Protein AF-A0A7S1BYD5-F1 (afdb_monomer_lite)

pLDDT: mean 90.66, std 9.54, range [49.0, 98.75]

Sequence (130 aa):
AARGVRVRGGGVVSERRLRERWFGSFDGGSDAEYGSVWKHDAVDADHEEFGVESVNSVIRRTTELVLEVEKELSSESSDDGSLERWDCVLVAHGDVLQILQTAFQKVDGRTHRSLKHLETATIRTLALAP

Secondary structure (DSSP, 8-state):
-PPPPP-STTS----GGGSPPP-GGGTTS-HHHHHHHHHHHTT-TT--GGGPPPHHHHHHHHHHHHHHHHHHHHT-B-TTSPBP---------HHHHHHHHHHHTT--GGGGGGSPP--TT---------

InterPro domains:
  IPR013078 Histidine phosphatase superfamily, clade-1 [PF00300] (10-126)
  IPR029033 Histidine phosphatase superfamily [G3DSA:3.40.50.1240] (2-129)
  IPR029033 Histidine phosphatase superfamily [SSF53254] (9-127)

Organism: NCBI:txid216773

Foldseek 3Di:
DPDDDDAPPVHDDDDPLQEDWFPAQCVVHDPVVVVVVLVVLLVPQCDCPNNTDGLVNLLVSVVVVVVVVCVVQQVDADPVRDRDDDDDDRDHDFLSVLSNLCVQAVHRSSCSVVDDTDDPPDDDDRHRHD

Radius of gyration: 17.2 Å; chains: 1; bounding box: 34×30×51 Å

Structure (mmCIF, N/CA/C/O backbone):
data_AF-A0A7S1BYD5-F1
#
_entry.id   AF-A0A7S1BYD5-F1
#
loop_
_atom_site.group_PDB
_atom_site.id
_atom_site.type_symbol
_atom_site.label_atom_id
_atom_site.label_alt_id
_atom_site.label_comp_id
_atom_site.label_asym_id
_atom_site.label_entity_id
_atom_site.label_seq_id
_atom_site.pdbx_PDB_ins_code
_atom_site.Cartn_x
_atom_site.Cartn_y
_atom_site.C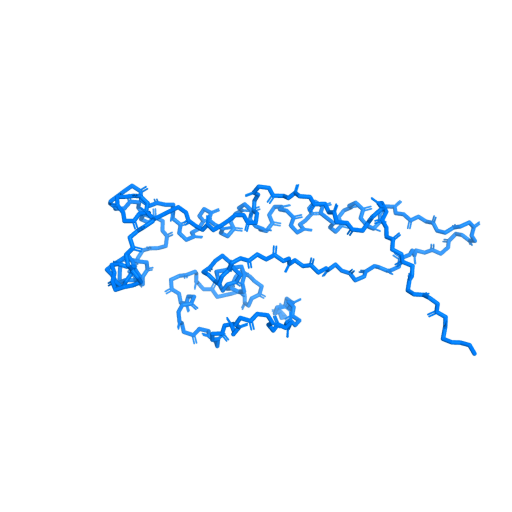artn_z
_atom_site.occupancy
_atom_site.B_iso_or_equiv
_atom_site.auth_seq_id
_atom_site.auth_comp_id
_atom_site.auth_asym_id
_atom_site.auth_atom_id
_atom_site.pdbx_PDB_model_num
ATOM 1 N N . ALA A 1 1 ? 6.591 -19.124 -31.084 1.00 49.00 1 ALA A N 1
ATOM 2 C CA . ALA A 1 1 ? 7.364 -19.191 -29.828 1.00 49.00 1 ALA A CA 1
ATOM 3 C C . ALA A 1 1 ? 6.853 -18.091 -28.911 1.00 49.00 1 ALA A C 1
ATOM 5 O O . ALA A 1 1 ? 6.781 -16.955 -29.369 1.00 49.00 1 ALA A O 1
ATOM 6 N N . ALA A 1 2 ? 6.423 -18.413 -27.688 1.00 50.81 2 ALA A N 1
ATOM 7 C CA . ALA A 1 2 ? 6.068 -17.385 -26.713 1.00 50.81 2 ALA A CA 1
ATOM 8 C C . ALA A 1 2 ? 7.317 -16.527 -26.470 1.00 50.81 2 ALA A C 1
ATOM 10 O O . ALA A 1 2 ? 8.353 -17.051 -26.061 1.00 50.81 2 ALA A O 1
ATOM 11 N N . ARG A 1 3 ? 7.256 -15.240 -26.821 1.00 66.06 3 ARG A N 1
ATOM 12 C CA . ARG A 1 3 ? 8.311 -14.289 -26.466 1.00 66.06 3 ARG A CA 1
ATOM 13 C C . ARG A 1 3 ? 8.386 -14.275 -24.940 1.00 66.06 3 ARG A C 1
ATOM 15 O O . ARG A 1 3 ? 7.367 -14.049 -24.295 1.00 66.06 3 ARG A O 1
ATOM 22 N N . GLY A 1 4 ? 9.552 -14.592 -24.381 1.00 75.56 4 GLY A N 1
ATOM 23 C CA . GLY A 1 4 ? 9.765 -14.520 -22.936 1.00 75.56 4 GLY A CA 1
ATOM 24 C C . GLY A 1 4 ? 9.466 -13.111 -22.425 1.00 75.56 4 GLY A C 1
ATOM 25 O O . GLY A 1 4 ? 9.715 -12.132 -23.129 1.00 75.56 4 GLY A O 1
ATOM 26 N N . VAL A 1 5 ? 8.910 -13.013 -21.218 1.00 81.81 5 VAL A N 1
ATOM 27 C CA . VAL A 1 5 ? 8.735 -11.724 -20.543 1.00 81.81 5 VAL A CA 1
ATOM 28 C C . VAL A 1 5 ? 10.116 -11.237 -20.121 1.00 81.81 5 VAL A C 1
ATOM 30 O O . VAL A 1 5 ? 10.862 -11.972 -19.472 1.00 81.81 5 VAL A O 1
ATOM 33 N N . ARG A 1 6 ? 10.476 -10.014 -20.514 1.00 84.62 6 ARG A N 1
ATOM 34 C CA . ARG A 1 6 ? 11.703 -9.378 -20.034 1.00 84.62 6 ARG A CA 1
ATOM 35 C C . ARG A 1 6 ? 11.511 -9.013 -18.569 1.00 84.62 6 ARG A C 1
ATOM 37 O O . ARG A 1 6 ? 10.512 -8.405 -18.203 1.00 84.62 6 ARG A O 1
ATOM 44 N N . VAL A 1 7 ? 12.486 -9.376 -17.750 1.00 86.56 7 VAL A N 1
ATOM 45 C CA . VAL A 1 7 ? 12.459 -9.145 -16.310 1.00 86.56 7 VAL A CA 1
ATOM 46 C C . VAL A 1 7 ? 13.616 -8.224 -15.941 1.00 86.56 7 VAL A C 1
ATOM 48 O O . VAL A 1 7 ? 14.763 -8.486 -16.306 1.00 86.56 7 VAL A O 1
ATOM 51 N N . ARG A 1 8 ? 13.314 -7.139 -15.228 1.00 82.00 8 ARG A N 1
ATOM 52 C CA . ARG A 1 8 ? 14.305 -6.151 -14.793 1.00 82.00 8 ARG A CA 1
ATOM 53 C C . ARG A 1 8 ? 15.089 -6.653 -13.576 1.00 82.00 8 ARG A C 1
ATOM 55 O O . ARG A 1 8 ? 14.509 -7.246 -12.670 1.00 82.00 8 ARG A O 1
ATOM 62 N N . GLY A 1 9 ? 16.404 -6.416 -13.550 1.00 72.19 9 GLY A N 1
ATOM 63 C CA . GLY A 1 9 ? 17.230 -6.523 -12.334 1.00 72.19 9 GLY A CA 1
ATOM 64 C C . GLY A 1 9 ? 17.218 -7.876 -11.603 1.00 72.19 9 GLY A C 1
ATOM 65 O O . GLY A 1 9 ? 17.403 -7.902 -10.393 1.00 72.19 9 GLY A O 1
ATOM 66 N N . GLY A 1 10 ? 16.974 -8.995 -12.295 1.00 73.38 10 GLY A N 1
ATOM 67 C CA . GLY A 1 10 ? 16.920 -10.329 -11.673 1.00 73.38 10 GLY A CA 1
ATOM 68 C C . GLY A 1 10 ? 15.560 -10.720 -11.073 1.00 73.38 10 GLY A C 1
ATOM 69 O O . GLY A 1 10 ? 15.420 -11.829 -10.564 1.00 73.38 10 GLY A O 1
ATOM 70 N N . GLY A 1 11 ? 14.543 -9.861 -11.187 1.00 83.38 11 GLY A N 1
ATOM 71 C CA . GLY A 1 11 ? 13.136 -10.201 -10.966 1.00 83.38 11 GLY A CA 1
ATOM 72 C C . GLY A 1 11 ? 12.505 -9.652 -9.706 1.00 83.38 11 GLY A C 1
ATOM 73 O O . GLY A 1 11 ? 11.502 -8.952 -9.809 1.00 83.38 11 GLY A O 1
ATOM 74 N N . VAL A 1 12 ? 13.060 -9.953 -8.535 1.00 91.38 12 VAL A N 1
ATOM 75 C CA . VAL A 1 12 ? 12.434 -9.586 -7.258 1.00 91.38 12 VAL A CA 1
ATOM 76 C C . VAL A 1 12 ? 13.336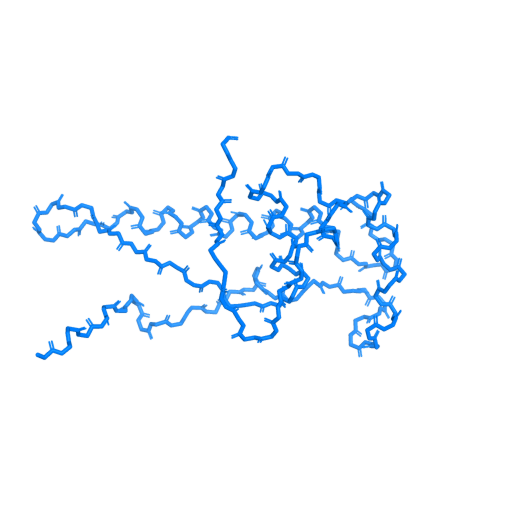 -8.641 -6.482 1.00 91.38 12 VAL A C 1
ATOM 78 O O . VAL A 1 12 ? 14.493 -8.958 -6.215 1.00 91.38 12 VAL A O 1
ATOM 81 N N . VAL A 1 13 ? 12.775 -7.502 -6.079 1.00 93.31 13 VAL A N 1
ATOM 82 C CA . VAL A 1 13 ? 13.418 -6.532 -5.189 1.00 93.31 13 VAL A CA 1
ATOM 83 C C . VAL A 1 13 ? 12.661 -6.517 -3.864 1.00 93.31 13 VAL A C 1
ATOM 85 O O . VAL A 1 13 ? 11.452 -6.299 -3.833 1.00 93.31 13 VAL A O 1
ATOM 88 N N . SER A 1 14 ? 13.368 -6.771 -2.764 1.00 94.94 14 SER A N 1
ATOM 89 C CA . SER A 1 14 ? 12.787 -6.750 -1.418 1.00 94.94 14 SER A CA 1
ATOM 90 C C . SER A 1 14 ? 12.672 -5.322 -0.899 1.00 94.94 14 SER A C 1
ATOM 92 O O . SER A 1 14 ? 13.676 -4.621 -0.796 1.00 94.94 14 SER A O 1
ATOM 94 N N . GLU A 1 15 ? 11.473 -4.925 -0.479 1.00 97.00 15 GLU A N 1
ATOM 95 C CA . GLU A 1 15 ? 11.190 -3.565 -0.024 1.00 97.00 15 GLU A CA 1
ATOM 96 C C . GLU A 1 15 ? 10.513 -3.564 1.352 1.00 97.00 15 GLU A C 1
ATOM 98 O O . GLU A 1 15 ? 9.465 -4.174 1.564 1.00 97.00 15 GLU A O 1
ATOM 103 N N . ARG A 1 16 ? 11.115 -2.861 2.318 1.00 97.75 16 ARG A N 1
ATOM 104 C CA . ARG A 1 16 ? 10.601 -2.788 3.695 1.00 97.75 16 ARG A CA 1
ATOM 105 C C . ARG A 1 16 ? 9.318 -1.972 3.783 1.00 97.75 16 ARG A C 1
ATOM 107 O O . ARG A 1 16 ? 8.479 -2.284 4.620 1.00 97.75 16 ARG A O 1
ATOM 114 N N . ARG A 1 17 ? 9.141 -0.984 2.907 1.00 98.31 17 ARG A N 1
ATOM 115 C CA . ARG A 1 17 ? 7.931 -0.155 2.812 1.00 98.31 17 ARG A CA 1
ATOM 116 C C . ARG A 1 17 ? 6.702 -0.917 2.319 1.00 98.31 17 ARG A C 1
ATOM 118 O O . ARG A 1 17 ? 5.619 -0.347 2.338 1.00 98.31 17 ARG A O 1
ATOM 125 N N . LEU A 1 18 ? 6.843 -2.188 1.934 1.00 98.06 18 LEU A N 1
ATOM 126 C CA . LEU A 1 18 ? 5.740 -3.101 1.614 1.00 98.06 18 LEU A CA 1
ATOM 127 C C . LEU A 1 18 ? 5.408 -4.094 2.740 1.00 98.06 18 LEU A C 1
ATOM 129 O O . LEU A 1 18 ? 4.471 -4.878 2.600 1.00 98.06 18 LEU A O 1
ATOM 133 N N . ARG A 1 19 ? 6.147 -4.080 3.857 1.00 97.19 19 ARG A N 1
ATOM 134 C CA . ARG A 1 19 ? 5.814 -4.906 5.028 1.00 97.19 19 ARG A CA 1
ATOM 135 C C . ARG A 1 19 ? 4.425 -4.574 5.542 1.00 97.19 19 ARG A C 1
ATOM 137 O O . ARG A 1 19 ? 4.002 -3.420 5.411 1.00 97.19 19 ARG A O 1
ATOM 144 N N . GLU A 1 20 ? 3.789 -5.573 6.154 1.00 95.44 20 GLU A N 1
ATOM 145 C CA . GLU A 1 20 ? 2.524 -5.409 6.869 1.00 95.44 20 GLU A CA 1
ATOM 146 C C . GLU A 1 20 ? 2.568 -4.196 7.803 1.00 95.44 20 GLU A C 1
ATOM 148 O O . GLU A 1 20 ? 3.631 -3.806 8.301 1.00 95.44 20 GLU A O 1
ATOM 153 N N . ARG A 1 21 ? 1.407 -3.572 7.980 1.00 95.62 21 ARG A N 1
ATOM 154 C CA . ARG A 1 21 ? 1.205 -2.500 8.941 1.00 95.62 21 ARG A CA 1
ATOM 155 C C . ARG A 1 21 ? 1.557 -2.998 10.337 1.00 95.62 21 ARG A C 1
ATOM 157 O O . ARG A 1 21 ? 1.173 -4.093 10.730 1.00 95.62 21 ARG A O 1
ATOM 164 N N . TRP A 1 22 ? 2.263 -2.173 11.099 1.00 95.62 22 TRP A N 1
ATOM 165 C CA . TRP A 1 22 ? 2.547 -2.493 12.493 1.00 95.62 22 TRP A CA 1
ATOM 166 C C . TRP A 1 22 ? 1.294 -2.309 13.359 1.00 95.62 22 TRP A C 1
ATOM 168 O O . TRP A 1 22 ? 0.785 -1.192 13.475 1.00 95.62 22 TRP A O 1
ATOM 178 N N . PHE A 1 23 ? 0.818 -3.380 14.000 1.00 95.00 23 PHE A N 1
ATOM 179 C CA . PHE A 1 23 ? -0.387 -3.350 14.846 1.00 95.00 23 PHE A CA 1
ATOM 180 C C . PHE A 1 23 ? -0.098 -3.104 16.335 1.00 95.00 23 PHE A C 1
ATOM 182 O O . PHE A 1 23 ? -0.959 -3.327 17.191 1.00 95.00 23 PHE A O 1
ATOM 189 N N . GLY A 1 24 ? 1.095 -2.601 16.667 1.00 93.44 24 GLY A N 1
ATOM 190 C CA . GLY A 1 24 ? 1.420 -2.204 18.032 1.00 93.44 24 GLY A CA 1
ATOM 191 C C . GLY A 1 24 ? 1.328 -3.377 19.000 1.00 93.44 24 GLY A C 1
ATOM 192 O O . GLY A 1 24 ? 1.916 -4.434 18.787 1.00 93.44 24 GLY A O 1
ATOM 193 N N . SER A 1 25 ? 0.549 -3.190 20.061 1.00 92.31 25 SER A N 1
ATOM 194 C CA . SER A 1 25 ? 0.324 -4.212 21.092 1.00 92.31 25 SER A CA 1
ATOM 195 C C . SER A 1 25 ? -0.440 -5.450 20.596 1.00 92.31 25 SER A C 1
ATOM 197 O O . SER A 1 25 ? -0.480 -6.448 21.310 1.00 92.31 25 SER A O 1
ATOM 199 N N . PHE A 1 26 ? -1.037 -5.396 19.401 1.00 88.00 26 PHE A N 1
ATOM 200 C CA . PHE A 1 26 ? -1.776 -6.506 18.788 1.00 88.00 26 PHE A CA 1
ATOM 201 C C . PH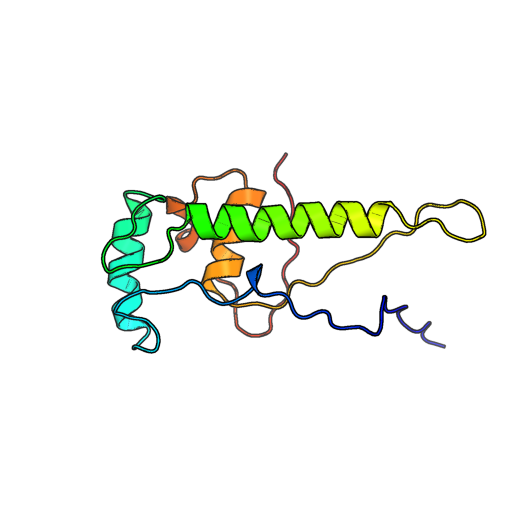E A 1 26 ? -0.983 -7.222 17.685 1.00 88.00 26 PHE A C 1
ATOM 203 O O . PHE A 1 26 ? -1.509 -8.128 17.035 1.00 88.00 26 PHE A O 1
ATOM 210 N N . ASP A 1 27 ? 0.262 -6.816 17.424 1.00 86.69 27 ASP A N 1
ATOM 211 C CA . ASP A 1 27 ? 1.077 -7.426 16.374 1.00 86.69 27 ASP A CA 1
ATOM 212 C C . ASP A 1 27 ? 1.335 -8.918 16.656 1.00 86.69 27 ASP A C 1
ATOM 214 O O . ASP A 1 27 ? 1.657 -9.312 17.779 1.00 86.69 27 ASP A O 1
ATOM 218 N N . GLY A 1 28 ? 1.135 -9.769 15.645 1.00 81.69 28 GLY A N 1
ATOM 219 C CA . GLY A 1 28 ? 1.186 -11.231 15.796 1.00 81.69 28 GLY A CA 1
ATOM 220 C C . GLY A 1 28 ? 0.017 -11.857 16.576 1.00 81.69 28 GLY A C 1
ATOM 221 O O . GLY A 1 28 ? 0.037 -13.066 16.821 1.00 81.69 28 GLY A O 1
ATOM 222 N N . GLY A 1 29 ? -0.980 -11.057 16.965 1.00 79.69 29 GLY A N 1
ATOM 223 C CA . GLY A 1 29 ? -2.237 -11.505 17.559 1.00 79.69 29 GLY A CA 1
ATOM 224 C C . GLY A 1 29 ? -3.208 -12.120 16.546 1.00 79.69 29 GLY A C 1
ATOM 225 O O . GLY A 1 29 ? -2.862 -12.437 15.409 1.00 79.69 29 GLY A O 1
ATOM 226 N N . SER A 1 30 ? -4.450 -12.314 16.976 1.00 79.06 30 SER A N 1
ATOM 227 C CA . SER A 1 30 ? -5.532 -12.817 16.126 1.00 79.06 30 SER A CA 1
ATOM 228 C C . SER A 1 30 ? -6.184 -11.699 15.307 1.00 79.06 30 SER A C 1
ATOM 230 O O . SER A 1 30 ? -6.345 -10.581 15.790 1.00 79.06 30 SER A O 1
ATOM 232 N N . ASP A 1 31 ? -6.694 -12.024 14.114 1.00 73.62 31 ASP A N 1
ATOM 233 C CA . ASP A 1 31 ? -7.429 -11.077 13.253 1.00 73.62 31 ASP A CA 1
ATOM 234 C C . ASP A 1 31 ? -8.597 -10.367 13.965 1.00 73.62 31 ASP A C 1
ATOM 236 O O . ASP A 1 31 ? -8.984 -9.254 13.602 1.00 73.62 31 ASP A O 1
ATOM 240 N N . ALA A 1 32 ? -9.171 -10.997 14.997 1.00 75.50 32 ALA A N 1
ATOM 241 C CA . ALA A 1 32 ? -10.249 -10.419 15.794 1.00 75.50 32 ALA A CA 1
ATOM 242 C C . ALA A 1 32 ? -9.817 -9.144 16.543 1.00 75.50 32 ALA A C 1
ATOM 244 O O . ALA A 1 32 ? -10.646 -8.263 16.785 1.00 75.50 32 ALA A O 1
ATOM 245 N N . GLU A 1 33 ? -8.533 -9.023 16.885 1.00 77.31 33 GLU A N 1
ATOM 246 C CA . GLU A 1 33 ? -7.979 -7.896 17.640 1.00 77.31 33 GLU A CA 1
ATOM 247 C C . GLU A 1 33 ? -7.794 -6.657 16.748 1.00 77.31 33 GLU A C 1
ATOM 249 O O . GLU A 1 33 ? -8.035 -5.530 17.198 1.00 77.31 33 GLU A O 1
ATOM 254 N N . TYR A 1 34 ? -7.529 -6.847 15.449 1.00 85.38 34 TYR A N 1
ATOM 255 C CA . TYR A 1 34 ? -7.401 -5.757 14.468 1.00 85.38 34 TYR A CA 1
ATOM 256 C C . TYR A 1 34 ? -8.702 -4.984 14.256 1.00 85.38 34 TYR A C 1
ATOM 258 O O . TYR A 1 34 ? -8.681 -3.785 13.977 1.00 85.38 34 TYR A O 1
ATOM 266 N N . GLY A 1 35 ? -9.851 -5.625 14.489 1.00 88.06 35 GLY A N 1
ATOM 267 C CA . GLY A 1 35 ? -11.153 -4.962 14.427 1.00 88.06 35 GLY A CA 1
ATOM 268 C C . GLY A 1 35 ? -11.296 -3.781 15.393 1.00 88.06 35 GLY A C 1
ATOM 269 O O . GLY A 1 35 ? -12.095 -2.881 15.134 1.00 88.06 35 GLY A O 1
ATOM 270 N N . SER A 1 36 ? -10.538 -3.757 16.494 1.00 87.75 36 SER A N 1
ATOM 271 C CA . SER A 1 36 ? -10.496 -2.602 17.396 1.00 87.75 36 SER A CA 1
ATOM 272 C C . SER A 1 36 ? -9.717 -1.435 16.784 1.00 87.75 36 SER A C 1
ATOM 274 O O . SER A 1 36 ? -10.225 -0.316 16.769 1.00 87.75 36 SER A O 1
ATOM 276 N N . VAL A 1 37 ? -8.551 -1.700 16.192 1.00 92.31 37 VAL A N 1
ATOM 277 C CA . VAL A 1 37 ? -7.708 -0.708 15.507 1.00 92.31 37 VAL A CA 1
ATOM 278 C C . VAL A 1 37 ? -8.467 -0.063 14.351 1.00 92.31 37 VAL A C 1
ATOM 280 O O . VAL A 1 37 ? -8.547 1.160 14.277 1.00 92.31 37 VAL A O 1
ATOM 283 N N . TRP A 1 38 ? -9.150 -0.863 13.528 1.00 93.38 38 TRP A N 1
ATOM 284 C CA . TRP A 1 38 ? -9.917 -0.355 12.386 1.00 93.38 38 TRP A CA 1
ATOM 285 C C . TRP A 1 38 ? -11.072 0.577 12.767 1.00 93.38 38 TRP A C 1
ATOM 287 O O . TRP A 1 38 ? -11.464 1.434 11.975 1.00 93.38 38 TRP A O 1
ATOM 297 N N . LYS A 1 39 ? -11.639 0.439 13.973 1.00 94.06 39 LYS A N 1
ATOM 298 C CA . LYS A 1 39 ? -12.658 1.381 14.465 1.00 94.06 39 LYS A CA 1
ATOM 299 C C . LYS A 1 39 ? -12.059 2.750 14.768 1.00 94.06 39 LYS A C 1
ATOM 301 O O . LYS A 1 39 ? -12.714 3.748 14.488 1.00 94.06 39 LYS A O 1
ATOM 306 N N . HIS A 1 40 ? -10.843 2.787 15.307 1.00 95.69 40 HIS A N 1
ATOM 307 C CA . HIS A 1 40 ? -10.119 4.033 15.557 1.00 95.69 40 HIS A CA 1
ATOM 308 C C . HIS A 1 40 ? -9.656 4.650 14.233 1.00 95.69 40 HIS A C 1
ATOM 310 O O . HIS A 1 40 ? -9.891 5.837 14.014 1.00 95.69 40 HIS A O 1
ATOM 316 N N . ASP A 1 41 ? -9.175 3.823 13.293 1.00 96.69 41 ASP A N 1
ATOM 317 C CA . ASP A 1 41 ? -8.826 4.270 11.938 1.00 96.69 41 ASP A CA 1
ATOM 318 C C . ASP A 1 41 ? -9.997 4.967 11.242 1.00 96.69 41 ASP A C 1
ATOM 320 O O . ASP A 1 41 ? -9.799 5.929 10.517 1.00 96.69 41 ASP A O 1
ATOM 324 N N . ALA A 1 42 ? -11.229 4.483 11.423 1.00 96.94 42 ALA A N 1
ATOM 325 C CA . ALA A 1 42 ? -12.406 5.075 10.789 1.00 96.94 42 ALA A CA 1
ATOM 326 C C . ALA A 1 42 ? -12.742 6.481 11.327 1.00 96.94 42 ALA A C 1
ATOM 328 O O . ALA A 1 42 ? -13.461 7.238 10.670 1.00 96.94 42 ALA A O 1
ATOM 329 N N . VAL A 1 43 ? -12.240 6.831 12.513 1.00 97.56 43 VAL A N 1
ATOM 330 C CA . VAL A 1 43 ? -12.444 8.136 13.152 1.00 97.56 43 VAL A CA 1
ATOM 331 C C . VAL A 1 43 ? -11.308 9.089 12.783 1.00 97.56 43 VAL A C 1
ATOM 333 O O . VAL A 1 43 ? -11.570 10.206 12.322 1.00 97.56 43 VAL A O 1
ATOM 336 N N . ASP A 1 44 ? -10.067 8.624 12.915 1.00 97.88 44 ASP A N 1
ATOM 337 C CA . ASP A 1 44 ? -8.841 9.394 12.718 1.00 97.88 44 ASP A CA 1
ATOM 338 C C . ASP A 1 44 ? -7.801 8.533 11.980 1.00 97.88 44 ASP A C 1
ATOM 340 O O . ASP A 1 44 ? -7.453 7.462 12.451 1.00 97.88 44 ASP A O 1
ATOM 344 N N . ALA A 1 45 ? -7.302 8.973 10.820 1.00 97.75 45 ALA A N 1
ATOM 345 C CA . ALA A 1 45 ? -6.294 8.222 10.057 1.00 97.75 45 ALA A CA 1
ATOM 346 C C . ALA A 1 45 ? -4.860 8.418 10.576 1.00 97.75 45 ALA A C 1
ATOM 348 O O . ALA A 1 45 ? -3.957 7.699 10.137 1.00 97.75 45 ALA A O 1
ATOM 349 N N . ASP A 1 46 ? -4.650 9.377 11.479 1.00 98.38 46 ASP A N 1
ATOM 350 C CA . ASP A 1 46 ? -3.359 9.692 12.090 1.00 98.38 46 ASP A CA 1
ATOM 351 C C . ASP A 1 46 ? -3.215 9.112 13.502 1.00 98.38 46 ASP A C 1
ATOM 353 O O . ASP A 1 46 ? -2.164 9.284 14.118 1.00 98.38 46 ASP A O 1
ATOM 357 N N . HIS A 1 47 ? -4.227 8.405 14.020 1.00 97.06 47 HIS A N 1
ATOM 358 C CA . HIS A 1 47 ? -4.141 7.824 15.357 1.00 97.06 47 HIS A CA 1
ATOM 359 C C . HIS A 1 47 ? -3.037 6.761 15.451 1.00 97.06 47 HIS A C 1
ATOM 361 O O . HIS A 1 47 ? -2.759 6.018 14.507 1.00 97.06 47 HIS A O 1
ATOM 367 N N . GLU A 1 48 ? -2.437 6.686 16.634 1.00 96.94 48 GLU A N 1
ATOM 368 C CA . GLU A 1 48 ? -1.385 5.728 16.992 1.00 96.94 48 GLU A CA 1
ATOM 369 C C . GLU A 1 48 ? -1.750 4.985 18.292 1.00 96.94 48 GLU A C 1
ATOM 371 O O . GLU A 1 48 ? -0.883 4.542 19.052 1.00 96.94 48 GLU A O 1
ATOM 376 N N . GLU A 1 49 ? -3.050 4.870 18.601 1.00 93.69 49 GLU A N 1
ATOM 377 C CA . GLU A 1 49 ? -3.509 4.190 19.815 1.00 93.69 49 GLU A CA 1
ATOM 378 C C . GLU A 1 49 ? -2.989 2.744 19.843 1.00 93.69 49 GLU A C 1
ATOM 380 O O . GLU A 1 49 ? -2.865 2.091 18.811 1.00 93.69 49 GLU A O 1
ATOM 385 N N . PHE A 1 50 ? -2.627 2.236 21.024 1.00 92.38 50 PHE A N 1
ATOM 386 C CA . PHE A 1 50 ? -1.983 0.920 21.201 1.00 92.38 50 PHE A CA 1
ATOM 387 C C . PHE A 1 50 ? -0.586 0.778 20.564 1.00 92.38 50 PHE A C 1
ATOM 389 O O . PHE A 1 50 ? -0.026 -0.325 20.568 1.00 92.38 50 PHE A O 1
ATOM 396 N N . GLY A 1 51 ? -0.003 1.878 20.072 1.00 95.50 51 GLY A N 1
ATOM 397 C CA . GLY A 1 51 ? 1.298 1.905 19.403 1.00 95.50 51 GLY A CA 1
ATOM 398 C C . GLY A 1 51 ? 1.247 1.394 17.964 1.00 95.50 51 GLY A C 1
ATOM 399 O O . GLY A 1 51 ? 2.244 0.853 17.481 1.00 95.50 51 GLY A O 1
ATOM 400 N N . VAL A 1 52 ? 0.084 1.490 17.312 1.00 96.69 52 VAL A N 1
ATOM 401 C CA . VAL A 1 52 ? -0.086 1.104 15.905 1.00 96.69 52 VAL A CA 1
ATOM 402 C C . VAL A 1 52 ? 0.606 2.101 14.979 1.00 96.69 52 VAL A C 1
ATOM 404 O O . VAL A 1 52 ? 0.705 3.288 15.275 1.00 96.69 52 VAL A O 1
ATOM 407 N N . GLU A 1 53 ? 1.040 1.631 13.814 1.00 97.94 53 GLU A N 1
ATOM 408 C CA . GLU A 1 53 ? 1.354 2.521 12.699 1.00 97.94 53 GLU A CA 1
ATOM 409 C C . GLU A 1 53 ? 0.053 3.156 12.186 1.00 97.94 53 GLU A C 1
ATOM 411 O O . GLU A 1 53 ? -0.925 2.448 11.933 1.00 97.94 53 GLU A O 1
ATOM 416 N N . SER A 1 54 ? 0.020 4.477 12.013 1.00 98.44 54 SER A N 1
ATOM 417 C CA . SER A 1 54 ? -1.174 5.163 11.512 1.00 98.44 54 SER A CA 1
ATOM 418 C C . SER A 1 54 ? -1.444 4.857 10.033 1.00 98.44 54 SER A C 1
ATOM 420 O O . SER A 1 54 ? -0.527 4.576 9.251 1.00 98.44 54 SER A O 1
ATOM 422 N N . VAL A 1 55 ? -2.708 4.949 9.612 1.00 98.56 55 VAL A N 1
ATOM 423 C CA . VAL A 1 55 ? -3.102 4.739 8.207 1.00 98.56 55 VAL A CA 1
ATOM 424 C C . VAL A 1 55 ? -2.369 5.714 7.287 1.00 98.56 55 VAL A C 1
ATOM 426 O O . VAL A 1 55 ? -1.825 5.315 6.256 1.00 98.56 55 VAL A O 1
ATOM 429 N N . ASN A 1 56 ? -2.284 6.985 7.677 1.00 98.62 56 ASN A N 1
ATOM 430 C CA . ASN A 1 56 ? -1.563 7.993 6.904 1.00 98.62 56 ASN A CA 1
ATOM 431 C C . ASN A 1 56 ? -0.052 7.725 6.847 1.00 98.62 56 ASN A C 1
ATOM 433 O O . ASN A 1 56 ? 0.591 8.067 5.851 1.00 98.62 56 ASN A O 1
ATOM 437 N N . SER A 1 57 ? 0.527 7.071 7.861 1.00 98.69 57 SER A N 1
ATOM 438 C CA . SER A 1 57 ? 1.916 6.616 7.789 1.00 98.69 57 SER A CA 1
ATOM 439 C C . SER A 1 57 ? 2.120 5.523 6.742 1.00 98.69 57 SER A C 1
ATOM 441 O O . SER A 1 57 ? 3.051 5.618 5.936 1.00 98.69 57 SER A O 1
ATOM 443 N N . VAL A 1 58 ? 1.206 4.549 6.679 1.00 98.69 58 VAL A N 1
ATOM 444 C CA . VAL A 1 58 ? 1.212 3.507 5.641 1.00 98.69 58 VAL A CA 1
ATOM 445 C C . VAL A 1 58 ? 1.063 4.123 4.246 1.00 98.69 58 VAL A C 1
ATOM 447 O O . VAL A 1 58 ? 1.836 3.780 3.347 1.00 98.69 58 VAL A O 1
ATOM 450 N N . ILE A 1 59 ? 0.130 5.067 4.058 1.00 98.62 59 ILE A N 1
ATOM 451 C CA . ILE A 1 59 ? -0.036 5.808 2.793 1.00 98.62 59 ILE A CA 1
ATOM 452 C C . ILE A 1 59 ? 1.282 6.464 2.390 1.00 98.62 59 ILE A C 1
ATOM 454 O O . ILE A 1 59 ? 1.750 6.278 1.268 1.00 98.62 59 ILE A O 1
ATOM 458 N N . ARG A 1 60 ? 1.911 7.204 3.304 1.00 98.75 60 ARG A N 1
ATOM 459 C CA . ARG A 1 60 ? 3.155 7.925 3.026 1.00 98.75 60 ARG A CA 1
ATOM 460 C C . ARG A 1 60 ? 4.256 6.987 2.542 1.00 98.75 60 ARG A C 1
ATOM 462 O O . ARG A 1 60 ? 4.730 7.144 1.423 1.00 98.75 60 ARG A O 1
ATOM 469 N N . ARG A 1 61 ? 4.598 5.954 3.323 1.00 98.62 61 ARG A N 1
ATOM 470 C CA . ARG A 1 61 ? 5.708 5.052 2.963 1.00 98.62 61 ARG A CA 1
ATOM 471 C C . ARG A 1 61 ? 5.463 4.283 1.664 1.00 98.62 61 ARG A C 1
ATOM 473 O O . ARG A 1 61 ? 6.408 3.984 0.939 1.00 98.62 61 ARG A O 1
ATOM 480 N N . THR A 1 62 ? 4.210 3.934 1.369 1.00 98.62 62 THR A N 1
ATOM 481 C CA . THR A 1 62 ? 3.873 3.157 0.167 1.00 98.62 62 THR A CA 1
ATOM 482 C C . THR A 1 62 ? 3.798 4.031 -1.080 1.00 98.62 62 THR A C 1
ATOM 484 O O . THR A 1 62 ? 4.267 3.618 -2.136 1.00 98.62 62 THR A O 1
ATOM 487 N N . THR A 1 63 ? 3.277 5.253 -0.977 1.00 98.44 63 THR A N 1
ATOM 488 C CA . THR A 1 63 ? 3.271 6.212 -2.093 1.00 98.44 63 THR A CA 1
ATOM 489 C C . THR A 1 63 ? 4.669 6.735 -2.421 1.00 98.44 63 THR A C 1
ATOM 491 O O . THR A 1 63 ? 5.007 6.822 -3.598 1.00 98.44 63 THR A O 1
ATOM 494 N N . GLU A 1 64 ? 5.517 6.993 -1.418 1.00 98.62 64 GLU A N 1
ATOM 495 C CA . GLU A 1 64 ? 6.936 7.329 -1.621 1.00 98.62 64 GLU A CA 1
ATOM 496 C C . GLU A 1 64 ? 7.666 6.238 -2.412 1.00 98.62 64 GLU A C 1
ATOM 498 O O . GLU A 1 64 ? 8.376 6.540 -3.370 1.00 98.62 64 GLU A O 1
ATOM 503 N N . LEU A 1 65 ? 7.431 4.965 -2.071 1.00 98.31 65 LEU A N 1
ATOM 504 C CA . LEU A 1 65 ? 7.951 3.837 -2.841 1.00 98.31 65 LEU A CA 1
ATOM 505 C C . LEU A 1 65 ? 7.477 3.873 -4.299 1.00 98.31 65 LEU A C 1
ATOM 507 O O . LEU A 1 65 ? 8.292 3.693 -5.200 1.00 98.31 65 LEU A O 1
ATOM 511 N N . VAL A 1 66 ? 6.179 4.083 -4.548 1.00 97.31 66 VAL A N 1
ATOM 512 C CA . VAL A 1 66 ? 5.666 4.110 -5.926 1.00 97.31 66 VAL A CA 1
ATOM 513 C C . VAL A 1 66 ? 6.321 5.230 -6.731 1.00 97.31 66 VAL A C 1
ATOM 515 O O . VAL A 1 66 ? 6.770 4.978 -7.844 1.00 97.31 66 VAL A O 1
ATOM 518 N N . LEU A 1 67 ? 6.450 6.428 -6.160 1.00 97.00 67 LEU A N 1
ATOM 519 C CA . LEU A 1 67 ? 7.109 7.557 -6.822 1.00 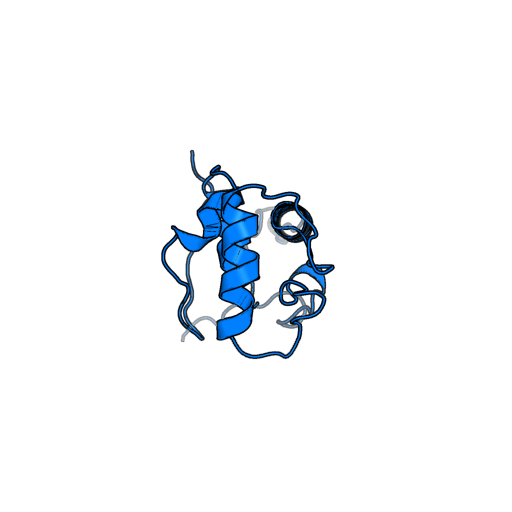97.00 67 LEU A CA 1
ATOM 520 C C . LEU A 1 67 ? 8.585 7.269 -7.134 1.00 97.00 67 LEU A C 1
ATOM 522 O O . LEU A 1 67 ? 9.079 7.640 -8.199 1.00 97.00 67 LEU A O 1
ATOM 526 N N . GLU A 1 68 ? 9.299 6.603 -6.225 1.00 96.00 68 GLU A N 1
ATOM 527 C CA . GLU A 1 68 ? 10.681 6.180 -6.464 1.00 96.00 68 GLU A CA 1
ATOM 528 C C . GLU A 1 68 ? 10.781 5.147 -7.589 1.00 96.00 68 GLU A C 1
ATOM 530 O O . GLU A 1 68 ? 11.614 5.306 -8.483 1.00 96.00 68 GLU A O 1
ATOM 535 N N . VAL A 1 69 ? 9.905 4.139 -7.587 1.00 93.44 69 VAL A N 1
ATOM 536 C CA . VAL A 1 69 ? 9.847 3.115 -8.639 1.00 93.44 69 VAL A CA 1
ATOM 537 C C . VAL A 1 69 ? 9.498 3.742 -9.988 1.00 93.44 69 VAL A C 1
ATOM 539 O O . VAL A 1 69 ? 10.156 3.452 -10.984 1.00 93.44 69 VAL A O 1
ATOM 542 N N . GLU A 1 70 ? 8.510 4.636 -10.046 1.00 92.62 70 GLU A N 1
ATOM 543 C CA . GLU A 1 70 ? 8.148 5.347 -11.277 1.00 92.62 70 GLU A CA 1
ATOM 544 C C . GLU A 1 70 ? 9.317 6.170 -11.818 1.00 92.62 70 GLU A C 1
ATOM 546 O O . GLU A 1 70 ? 9.604 6.124 -13.018 1.00 92.62 70 GLU A O 1
ATOM 551 N N . LYS A 1 71 ? 10.025 6.892 -10.943 1.00 91.94 71 LYS A N 1
ATOM 552 C CA . LYS A 1 71 ? 11.204 7.676 -11.318 1.00 91.94 71 LYS A CA 1
ATOM 553 C C . LYS A 1 71 ? 12.320 6.790 -11.868 1.00 91.94 71 LYS A C 1
ATOM 555 O O . LYS A 1 71 ? 12.933 7.147 -12.872 1.00 91.94 71 LYS A O 1
ATOM 560 N N . GLU A 1 72 ? 12.590 5.663 -11.218 1.00 89.31 72 GLU A N 1
ATOM 561 C CA . GLU A 1 72 ? 13.620 4.715 -11.641 1.00 89.31 72 GLU A CA 1
ATOM 562 C C . GLU A 1 72 ? 13.286 4.120 -13.016 1.00 89.31 72 GLU A C 1
ATOM 564 O O . GLU A 1 72 ? 14.103 4.194 -13.933 1.00 89.31 72 GLU A O 1
ATOM 569 N N . LEU A 1 73 ? 12.060 3.621 -13.194 1.00 87.62 73 LEU A N 1
ATOM 570 C CA . LEU A 1 73 ? 11.621 2.972 -14.433 1.00 87.62 73 LEU A CA 1
ATOM 571 C C . LEU A 1 73 ? 11.468 3.949 -15.605 1.00 87.62 73 LEU A C 1
ATOM 573 O O . LEU A 1 73 ? 11.671 3.555 -16.748 1.00 87.62 73 LEU A O 1
ATOM 577 N N . SER A 1 74 ? 11.151 5.219 -15.341 1.00 86.06 74 SER A N 1
ATOM 578 C CA . SER A 1 74 ? 11.031 6.247 -16.390 1.00 86.06 74 SER A CA 1
ATOM 579 C C . SER A 1 74 ? 12.381 6.786 -16.872 1.00 86.06 74 SER A C 1
ATOM 581 O O . SER A 1 74 ? 12.433 7.493 -17.875 1.00 86.06 74 SER A O 1
ATOM 583 N N . SER A 1 75 ? 13.470 6.501 -16.150 1.00 80.44 75 SER A N 1
ATOM 584 C CA . SER A 1 75 ? 14.821 6.952 -16.511 1.00 80.44 75 SER A CA 1
ATOM 585 C C . SER A 1 75 ? 15.540 6.022 -17.496 1.00 80.44 75 SER A C 1
ATOM 587 O O . SER A 1 75 ? 16.634 6.347 -17.959 1.00 80.44 75 SER A O 1
ATOM 589 N N . GLU A 1 76 ? 14.930 4.883 -17.833 1.00 75.31 76 GLU A N 1
ATOM 590 C CA . GLU A 1 76 ? 15.505 3.878 -18.723 1.00 75.31 76 GLU A CA 1
ATOM 591 C C . GLU A 1 76 ? 15.109 4.133 -20.184 1.00 75.31 76 GLU A C 1
ATOM 593 O O . GLU A 1 76 ? 13.935 4.109 -20.560 1.00 75.31 76 GLU A O 1
ATOM 598 N N . SER A 1 77 ? 16.124 4.357 -21.017 1.00 70.81 77 SER A N 1
ATOM 599 C CA . SER A 1 77 ? 15.989 4.468 -22.469 1.00 70.81 77 SER A CA 1
ATOM 600 C C . SER A 1 77 ? 16.496 3.194 -23.138 1.00 70.81 77 SER A C 1
ATOM 602 O O . SER A 1 77 ? 17.535 2.658 -22.752 1.00 70.81 77 SER A O 1
ATOM 604 N N . SER A 1 78 ? 15.792 2.749 -24.175 1.00 70.00 78 SER A N 1
ATOM 605 C CA . SER A 1 78 ? 16.253 1.685 -25.070 1.00 70.00 78 SER A CA 1
ATOM 606 C C . SER A 1 78 ? 17.438 2.157 -25.923 1.00 70.00 78 SER A C 1
ATOM 608 O O . SER A 1 78 ? 17.593 3.355 -26.170 1.00 70.00 78 SER A O 1
ATOM 610 N N . ASP A 1 79 ? 18.211 1.216 -26.475 1.00 73.75 79 ASP A N 1
ATOM 611 C CA . ASP A 1 79 ? 19.312 1.496 -27.419 1.00 73.75 79 ASP A CA 1
ATOM 612 C C . ASP A 1 79 ? 18.869 2.303 -28.661 1.00 73.75 79 ASP A C 1
ATOM 614 O O . ASP A 1 79 ? 19.683 2.980 -29.289 1.00 73.75 79 ASP A O 1
ATOM 618 N N . ASP A 1 80 ? 17.581 2.253 -29.019 1.00 79.75 80 ASP A N 1
ATOM 619 C CA . ASP A 1 80 ? 16.989 3.003 -30.136 1.00 79.75 80 ASP A CA 1
ATOM 620 C C . ASP A 1 80 ? 16.439 4.391 -29.748 1.00 79.75 80 ASP A C 1
ATOM 622 O O . ASP A 1 80 ? 15.875 5.093 -30.590 1.00 79.75 80 ASP A O 1
ATOM 626 N N . GLY A 1 81 ? 16.609 4.799 -28.487 1.00 70.12 81 GLY A N 1
ATOM 627 C CA . GLY A 1 81 ? 16.133 6.074 -27.953 1.00 70.12 81 GLY A CA 1
ATOM 628 C C . GLY A 1 81 ? 14.653 6.103 -27.559 1.00 70.12 81 GLY A C 1
ATOM 629 O O . GLY A 1 81 ? 14.166 7.164 -27.163 1.00 70.12 81 GLY A O 1
ATOM 630 N N . SER A 1 82 ? 13.926 4.983 -27.639 1.00 76.25 82 SER A N 1
ATOM 631 C CA . SER A 1 82 ? 12.556 4.882 -27.124 1.00 76.25 82 SER A CA 1
ATOM 632 C C . SER A 1 82 ? 12.519 4.699 -25.602 1.00 76.25 82 SER A C 1
ATOM 634 O O . SER A 1 82 ? 13.380 4.041 -25.013 1.00 76.25 82 SER A O 1
ATOM 636 N N . LEU A 1 83 ? 11.501 5.278 -24.955 1.00 71.81 83 LEU A N 1
ATOM 637 C CA . LEU A 1 83 ? 11.243 5.065 -23.529 1.00 71.81 83 LEU A CA 1
ATOM 638 C C . LEU A 1 83 ? 10.725 3.643 -23.305 1.00 71.81 83 LEU A C 1
ATOM 640 O O . LEU A 1 83 ? 9.734 3.238 -23.921 1.00 71.81 83 LEU A O 1
ATOM 644 N N . GLU A 1 84 ? 11.368 2.901 -22.407 1.00 78.25 84 GLU A N 1
ATOM 645 C CA . GLU A 1 84 ? 10.877 1.583 -22.016 1.00 78.25 84 GLU A CA 1
ATOM 646 C C . GLU A 1 84 ? 9.675 1.718 -21.082 1.00 78.25 84 GLU A C 1
ATOM 648 O O . GLU A 1 84 ? 9.637 2.562 -20.186 1.00 78.25 84 GLU A O 1
ATOM 653 N N . ARG A 1 85 ? 8.663 0.872 -21.295 1.00 83.50 85 ARG A N 1
ATOM 654 C CA . ARG A 1 85 ? 7.507 0.782 -20.405 1.00 83.50 85 ARG A CA 1
ATOM 655 C C . ARG A 1 85 ? 7.584 -0.507 -19.609 1.00 83.50 85 ARG A C 1
ATOM 657 O O . ARG A 1 85 ? 7.686 -1.589 -20.185 1.00 83.50 85 ARG A O 1
ATOM 664 N N . TRP A 1 86 ? 7.466 -0.371 -18.298 1.00 87.94 86 TRP A N 1
ATOM 665 C CA . TRP A 1 86 ? 7.544 -1.471 -17.351 1.00 87.94 86 TRP A CA 1
ATOM 666 C C . TRP A 1 86 ? 6.237 -1.601 -16.574 1.00 87.94 86 TRP A C 1
ATOM 668 O O . TRP A 1 86 ? 5.698 -0.605 -16.093 1.00 87.94 86 TRP A O 1
ATOM 678 N N . ASP A 1 87 ? 5.758 -2.834 -16.420 1.00 90.31 87 ASP A N 1
ATOM 679 C CA . ASP A 1 87 ? 4.716 -3.162 -15.452 1.00 90.31 87 ASP A CA 1
ATOM 680 C C . ASP A 1 87 ? 5.385 -3.566 -14.132 1.00 90.31 87 ASP A C 1
ATOM 682 O O . ASP A 1 87 ? 6.208 -4.484 -14.094 1.00 90.31 87 ASP A O 1
ATOM 686 N N . CYS A 1 88 ? 5.036 -2.881 -13.043 1.00 92.62 88 CYS A N 1
ATOM 687 C CA . CYS A 1 88 ? 5.515 -3.205 -11.703 1.00 92.62 88 CYS A CA 1
ATOM 688 C C . CYS A 1 88 ? 4.436 -3.967 -10.926 1.00 92.62 88 CYS A C 1
ATOM 690 O O . CYS A 1 88 ? 3.282 -3.540 -10.868 1.00 92.62 88 CYS A O 1
ATOM 692 N N . VAL A 1 89 ? 4.813 -5.086 -10.304 1.00 94.94 89 VAL A N 1
ATOM 693 C CA . VAL A 1 89 ? 3.924 -5.865 -9.432 1.00 94.94 89 VAL A CA 1
ATOM 694 C C . VAL A 1 89 ? 4.375 -5.690 -7.987 1.00 94.94 89 VAL A C 1
ATOM 696 O O . VAL A 1 89 ? 5.427 -6.191 -7.594 1.00 94.94 89 VAL A O 1
ATOM 699 N N . LEU A 1 90 ? 3.560 -5.001 -7.186 1.00 96.50 90 LEU A N 1
ATOM 700 C CA . LEU A 1 90 ? 3.772 -4.874 -5.746 1.00 96.50 90 LEU A CA 1
ATOM 701 C C . LEU A 1 90 ? 3.189 -6.102 -5.039 1.00 96.50 90 LEU A C 1
ATOM 703 O O . LEU A 1 90 ? 1.977 -6.317 -5.054 1.00 96.50 90 LEU A O 1
ATOM 707 N N . VAL A 1 91 ? 4.051 -6.908 -4.419 1.00 96.69 91 VAL A N 1
ATOM 708 C CA . VAL A 1 91 ? 3.656 -8.089 -3.638 1.00 96.69 91 VAL A CA 1
ATOM 709 C C . VAL A 1 91 ? 3.801 -7.758 -2.158 1.00 96.69 91 VAL A C 1
ATOM 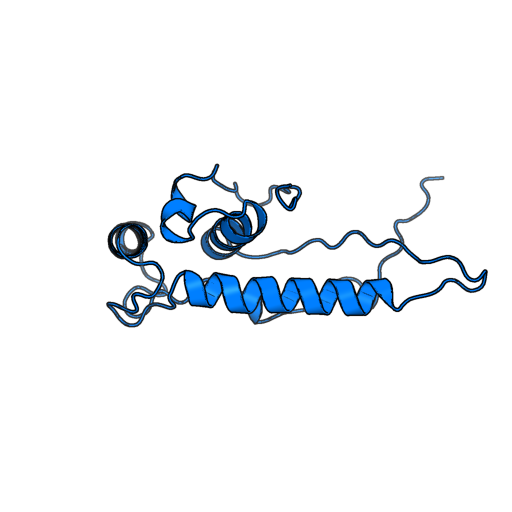711 O O . VAL A 1 91 ? 4.908 -7.513 -1.684 1.00 96.69 91 VAL A O 1
ATOM 714 N N . ALA A 1 92 ? 2.680 -7.707 -1.440 1.00 96.75 92 ALA A N 1
ATOM 715 C CA . ALA A 1 92 ? 2.622 -7.246 -0.055 1.00 96.75 92 ALA A CA 1
ATOM 716 C C . ALA A 1 92 ? 1.406 -7.842 0.676 1.00 96.75 92 ALA A C 1
ATOM 718 O O . ALA A 1 92 ? 0.832 -8.840 0.237 1.00 96.75 92 ALA A O 1
ATOM 719 N N . HIS A 1 93 ? 1.027 -7.230 1.795 1.00 94.38 93 HIS A N 1
ATOM 720 C CA . HIS A 1 93 ? -0.044 -7.696 2.667 1.00 94.38 93 HIS A CA 1
ATOM 721 C C . HIS A 1 93 ? -1.369 -6.953 2.446 1.00 94.38 93 HIS A C 1
ATOM 723 O O . HIS A 1 93 ? -1.406 -5.879 1.842 1.00 94.38 93 HIS A O 1
ATOM 729 N N . GLY A 1 94 ? -2.463 -7.540 2.939 1.00 92.69 94 GLY A N 1
ATOM 730 C CA . GLY A 1 94 ? -3.822 -7.069 2.678 1.00 92.69 94 GLY A CA 1
ATOM 731 C C . GLY A 1 94 ? -4.085 -5.647 3.171 1.00 92.69 94 GLY A C 1
ATOM 732 O O . GLY A 1 94 ? -4.572 -4.831 2.390 1.00 92.69 94 GLY A O 1
ATOM 733 N N . ASP A 1 95 ? -3.741 -5.331 4.424 1.00 94.06 95 ASP A N 1
ATOM 734 C CA . ASP A 1 95 ? -4.051 -4.021 5.016 1.00 94.06 95 ASP A CA 1
ATOM 735 C C . ASP A 1 95 ? -3.280 -2.902 4.306 1.00 94.06 95 ASP A C 1
ATOM 737 O O . ASP A 1 95 ? -3.865 -1.935 3.824 1.00 94.06 95 ASP A O 1
ATOM 741 N N . VAL A 1 96 ? -1.977 -3.102 4.104 1.00 96.88 96 VAL A N 1
ATOM 742 C CA . VAL A 1 96 ? -1.089 -2.158 3.406 1.00 96.88 96 VAL A CA 1
ATOM 743 C C . VAL A 1 96 ? -1.525 -1.899 1.967 1.00 96.88 96 VAL A C 1
ATOM 745 O O . VAL A 1 96 ? -1.595 -0.743 1.546 1.00 96.88 96 VAL A O 1
ATOM 748 N N . LEU A 1 97 ? -1.854 -2.945 1.200 1.00 96.94 97 LEU A N 1
ATOM 749 C CA . LEU A 1 97 ? -2.317 -2.784 -0.184 1.00 96.94 97 LEU A CA 1
ATOM 750 C C . LEU A 1 97 ? -3.711 -2.155 -0.257 1.00 96.94 97 LEU A C 1
ATOM 752 O O . LEU A 1 97 ? -4.031 -1.459 -1.222 1.00 96.94 97 LEU A O 1
ATOM 756 N N . GLN A 1 98 ? -4.564 -2.394 0.737 1.00 96.12 98 GLN A N 1
ATOM 757 C CA . GLN A 1 98 ? -5.891 -1.792 0.811 1.00 96.12 98 GLN A CA 1
ATOM 758 C C . GLN A 1 98 ? -5.830 -0.314 1.218 1.00 96.12 98 GLN A C 1
ATOM 760 O O . GLN A 1 98 ? -6.563 0.496 0.654 1.00 96.12 98 GLN A O 1
ATOM 765 N N . ILE A 1 99 ? -4.902 0.057 2.098 1.00 98.00 99 ILE A N 1
ATOM 766 C CA . ILE A 1 99 ? -4.610 1.451 2.437 1.00 98.00 99 ILE A CA 1
ATOM 767 C C . ILE A 1 99 ? -3.978 2.187 1.246 1.00 98.00 99 ILE A C 1
ATOM 769 O O . ILE A 1 99 ? -4.443 3.260 0.883 1.00 98.00 99 ILE A O 1
ATOM 773 N N . LEU A 1 100 ? -2.989 1.610 0.555 1.00 98.06 100 LEU A N 1
ATOM 774 C CA . LEU A 1 100 ? -2.404 2.233 -0.645 1.00 98.06 100 LEU A CA 1
ATOM 775 C C . LEU A 1 100 ? -3.466 2.538 -1.720 1.00 98.06 100 LEU A C 1
ATOM 777 O O . LEU A 1 100 ? -3.403 3.567 -2.396 1.00 98.06 100 LEU A O 1
ATOM 781 N N . GLN A 1 101 ? -4.482 1.678 -1.856 1.00 97.19 101 GLN A N 1
ATOM 782 C CA . GLN A 1 101 ? -5.591 1.928 -2.777 1.00 97.19 101 GLN A CA 1
ATOM 783 C C . GLN A 1 101 ? -6.354 3.220 -2.449 1.00 97.19 101 GLN A C 1
ATOM 785 O O . GLN A 1 101 ? -6.799 3.875 -3.388 1.00 97.19 101 GLN A O 1
ATOM 790 N N . THR A 1 102 ? -6.490 3.642 -1.183 1.00 97.81 102 THR A N 1
ATOM 791 C CA . THR A 1 102 ? -7.200 4.899 -0.870 1.00 97.81 102 THR A CA 1
ATOM 792 C C . THR A 1 102 ? -6.471 6.108 -1.440 1.00 97.81 102 THR A C 1
ATOM 794 O O . THR A 1 102 ? -7.110 6.981 -2.027 1.00 97.81 102 THR A O 1
ATOM 797 N N . ALA A 1 103 ? -5.137 6.117 -1.359 1.00 97.88 103 ALA A N 1
ATOM 798 C CA . ALA A 1 103 ? -4.306 7.173 -1.927 1.00 97.88 103 ALA A CA 1
ATOM 799 C C . ALA A 1 103 ? -4.489 7.272 -3.449 1.00 97.88 103 ALA A C 1
ATOM 801 O O . ALA A 1 103 ? -4.690 8.359 -3.988 1.00 97.88 103 ALA A O 1
ATOM 802 N N . PHE A 1 104 ? -4.518 6.128 -4.137 1.00 97.44 104 PHE A N 1
ATOM 803 C CA . PHE A 1 104 ? -4.752 6.070 -5.581 1.00 97.44 104 PHE A CA 1
ATOM 804 C C . PHE A 1 104 ? -6.176 6.460 -5.970 1.00 97.44 104 PHE A C 1
ATOM 806 O O . PHE A 1 104 ? -6.379 7.099 -6.997 1.00 97.44 104 PHE A O 1
ATOM 813 N N . GLN A 1 105 ? -7.167 6.133 -5.144 1.00 96.81 105 GLN A N 1
ATOM 814 C CA . GLN A 1 105 ? -8.549 6.557 -5.360 1.00 96.81 105 GLN A CA 1
ATOM 815 C C . GLN A 1 105 ? -8.818 8.005 -4.919 1.00 96.81 105 GLN A C 1
ATOM 817 O O . GLN A 1 105 ? -9.940 8.478 -5.081 1.00 96.81 105 GLN A O 1
ATOM 822 N N . LYS A 1 106 ? -7.812 8.717 -4.385 1.00 96.88 106 LYS A N 1
ATOM 823 C CA . LYS A 1 106 ? -7.943 10.070 -3.818 1.00 96.88 106 LYS A CA 1
ATOM 824 C C . LYS A 1 106 ? -9.060 10.165 -2.766 1.00 96.88 106 LYS A C 1
ATOM 826 O O . LYS A 1 106 ? -9.745 11.182 -2.664 1.00 96.88 106 LYS A O 1
ATOM 831 N N . VAL A 1 107 ? -9.248 9.097 -1.989 1.00 97.12 107 VAL A N 1
ATOM 832 C CA . VAL A 1 107 ? -10.194 9.054 -0.868 1.00 97.12 107 VAL A CA 1
ATOM 833 C C . VAL A 1 107 ? -9.448 9.037 0.457 1.00 97.12 107 VAL A C 1
ATOM 835 O O . VAL A 1 107 ? -8.277 8.669 0.540 1.00 97.12 107 VAL A O 1
ATOM 838 N N . ASP A 1 108 ? -10.152 9.435 1.506 1.00 97.62 108 ASP A N 1
ATOM 839 C CA . ASP A 1 108 ? -9.624 9.467 2.862 1.00 97.62 108 ASP A CA 1
ATOM 840 C C . ASP A 1 108 ? -9.206 8.058 3.333 1.00 97.62 108 ASP A C 1
ATOM 842 O O . ASP A 1 108 ? -9.971 7.096 3.193 1.00 97.62 108 ASP A O 1
ATOM 846 N N . GLY A 1 109 ? -8.007 7.934 3.914 1.00 97.38 109 GLY A N 1
ATOM 847 C CA . GLY A 1 109 ? -7.470 6.678 4.448 1.00 97.38 109 GLY A CA 1
ATOM 848 C C . GLY A 1 109 ? -8.376 6.016 5.489 1.00 97.38 109 GLY A C 1
ATOM 849 O O . GLY A 1 109 ? -8.453 4.787 5.549 1.00 97.38 109 GLY A O 1
ATOM 850 N N . ARG A 1 110 ? -9.172 6.800 6.227 1.00 98.00 110 ARG A N 1
ATOM 851 C CA . ARG A 1 110 ? -10.184 6.294 7.174 1.00 98.00 110 ARG A CA 1
ATOM 852 C C . ARG A 1 110 ? -11.198 5.352 6.519 1.00 98.00 110 ARG A C 1
ATOM 854 O O . ARG A 1 110 ? -11.817 4.524 7.179 1.00 98.00 110 ARG A O 1
ATOM 861 N N . THR A 1 111 ? -11.352 5.442 5.198 1.00 96.62 111 THR A N 1
ATOM 862 C CA . THR A 1 111 ? -12.287 4.627 4.417 1.00 96.62 111 THR A CA 1
ATOM 863 C C . THR A 1 111 ? -11.660 3.366 3.816 1.00 96.62 111 THR A C 1
ATOM 865 O O . THR A 1 111 ? -12.351 2.660 3.081 1.00 96.62 111 THR A O 1
ATOM 868 N N . HIS A 1 112 ? -10.402 3.019 4.125 1.00 96.19 112 HIS A N 1
ATOM 869 C CA . HIS A 1 112 ? -9.713 1.869 3.516 1.00 96.19 112 HIS A CA 1
ATOM 870 C C . HIS A 1 112 ? -10.514 0.560 3.627 1.00 96.19 112 HIS A C 1
ATOM 872 O O . HIS A 1 112 ? -10.598 -0.189 2.654 1.00 96.19 112 HIS A O 1
ATOM 878 N N . ARG A 1 113 ? -11.221 0.318 4.742 1.00 95.06 113 ARG A N 1
ATOM 879 C CA . ARG A 1 113 ? -12.087 -0.867 4.925 1.00 95.06 113 ARG A CA 1
ATOM 880 C C . ARG A 1 113 ? -13.376 -0.870 4.095 1.00 95.06 113 ARG A C 1
ATOM 882 O O . ARG A 1 113 ? -14.008 -1.916 3.987 1.00 95.06 113 ARG A O 1
ATOM 889 N N . SER A 1 114 ? -13.764 0.261 3.506 1.00 93.38 114 SER A N 1
ATOM 890 C CA . SER A 1 114 ? -14.901 0.343 2.575 1.00 93.38 114 SER A CA 1
ATOM 891 C C . SER A 1 114 ? -14.546 -0.118 1.158 1.00 93.38 114 SER A C 1
ATOM 893 O O . SER A 1 114 ? -15.434 -0.453 0.374 1.00 93.38 114 SER A O 1
ATOM 895 N N . LEU A 1 115 ? -13.250 -0.163 0.824 1.00 91.56 115 LEU A N 1
ATOM 896 C CA . LEU A 1 115 ? -12.785 -0.659 -0.465 1.00 91.56 115 LEU A CA 1
ATOM 897 C C . LEU A 1 115 ? -12.964 -2.178 -0.561 1.00 91.56 115 LEU A C 1
ATOM 899 O O . LEU A 1 115 ? -12.925 -2.901 0.436 1.00 91.56 115 LEU A O 1
ATOM 903 N N . LYS A 1 116 ? -13.123 -2.680 -1.791 1.00 90.81 116 LYS A N 1
ATOM 904 C CA . LYS A 1 116 ? -13.219 -4.121 -2.045 1.00 90.81 116 LYS A CA 1
ATOM 905 C C . LYS A 1 116 ? -11.968 -4.817 -1.506 1.00 90.81 116 LYS A C 1
ATOM 907 O O . LYS A 1 116 ? -10.865 -4.514 -1.966 1.00 90.81 116 LYS A O 1
ATOM 912 N N . HIS A 1 117 ? -12.157 -5.789 -0.618 1.00 90.25 117 HIS A N 1
ATOM 913 C CA . HIS A 1 117 ? -11.067 -6.583 -0.058 1.00 90.25 117 HIS A CA 1
ATOM 914 C C . HIS A 1 117 ? -10.194 -7.221 -1.153 1.00 90.25 117 HIS A C 1
ATOM 916 O O . HIS A 1 117 ? -10.670 -7.517 -2.260 1.00 90.25 117 HIS A O 1
ATOM 922 N N . LEU A 1 118 ? -8.899 -7.364 -0.874 1.00 90.31 118 LEU A N 1
ATOM 923 C CA . LEU A 1 118 ? -7.943 -8.024 -1.755 1.00 90.31 118 LEU A CA 1
ATOM 924 C C . LEU A 1 118 ? -7.745 -9.463 -1.274 1.00 90.31 118 LEU A C 1
ATOM 926 O O . LEU A 1 118 ? -7.106 -9.689 -0.254 1.00 90.31 118 LEU A O 1
ATOM 930 N N . GLU A 1 119 ? -8.299 -10.419 -2.017 1.00 93.19 119 GLU A N 1
ATOM 931 C CA . GLU A 1 119 ? -8.173 -11.844 -1.704 1.00 93.19 119 GLU A CA 1
ATOM 932 C C . GLU A 1 119 ? -6.721 -12.320 -1.848 1.00 93.19 119 GLU A C 1
ATOM 934 O O . GLU A 1 119 ? -5.982 -11.860 -2.731 1.00 93.19 119 GLU A O 1
ATOM 939 N N . THR A 1 120 ? -6.330 -13.290 -1.022 1.00 94.12 120 THR A N 1
ATOM 940 C CA . THR A 1 120 ? -4.985 -13.876 -1.029 1.00 94.12 120 THR A CA 1
ATOM 941 C C . THR A 1 120 ? -4.585 -14.359 -2.422 1.00 94.12 120 THR A C 1
ATOM 943 O O . THR A 1 120 ? -5.337 -15.063 -3.093 1.00 94.12 120 THR A O 1
ATOM 946 N N . ALA A 1 121 ? -3.367 -13.997 -2.839 1.00 94.06 121 ALA A N 1
ATOM 947 C CA . ALA A 1 121 ? -2.777 -14.364 -4.128 1.00 94.06 121 ALA A CA 1
ATOM 948 C C . ALA A 1 121 ? -3.585 -13.915 -5.365 1.00 94.06 121 ALA A C 1
ATOM 950 O O . ALA A 1 121 ? -3.455 -14.500 -6.441 1.00 94.06 121 ALA A O 1
ATOM 951 N N . THR A 1 122 ? -4.385 -12.851 -5.240 1.00 95.12 122 THR A N 1
ATOM 952 C CA . THR A 1 122 ? -5.018 -12.189 -6.389 1.00 95.12 122 THR A CA 1
ATOM 953 C C . THR A 1 122 ? -4.256 -10.939 -6.814 1.00 95.12 122 THR A C 1
ATOM 955 O O . THR A 1 122 ? -3.614 -10.273 -6.004 1.00 95.12 122 THR A O 1
ATOM 958 N N . ILE A 1 123 ? -4.326 -10.615 -8.108 1.00 94.25 123 ILE A N 1
ATOM 959 C CA . ILE A 1 123 ? -3.743 -9.397 -8.675 1.00 94.25 123 ILE A CA 1
ATOM 960 C C . ILE A 1 123 ? -4.843 -8.381 -8.980 1.00 94.25 123 ILE A C 1
ATOM 962 O O . ILE A 1 123 ? -5.928 -8.732 -9.452 1.00 94.25 123 ILE A O 1
ATOM 966 N N . ARG A 1 124 ? -4.558 -7.106 -8.722 1.00 93.94 124 ARG A N 1
ATOM 967 C CA . ARG A 1 124 ? -5.440 -5.986 -9.044 1.00 93.94 124 ARG A CA 1
ATOM 968 C C . ARG A 1 124 ? -4.618 -4.836 -9.601 1.00 93.94 124 ARG A C 1
ATOM 970 O O . ARG A 1 124 ? -3.567 -4.511 -9.060 1.00 93.94 124 ARG A O 1
ATOM 977 N N . THR A 1 125 ? -5.118 -4.207 -10.660 1.00 95.00 125 THR A N 1
ATOM 978 C CA . THR A 1 125 ? -4.531 -2.973 -11.182 1.00 95.00 125 THR A CA 1
ATOM 979 C C . THR A 1 125 ? -4.668 -1.859 -10.151 1.00 95.00 125 THR A C 1
ATOM 981 O O . THR A 1 125 ? -5.766 -1.589 -9.663 1.00 95.00 125 THR A O 1
ATOM 984 N N . LEU A 1 126 ? -3.556 -1.195 -9.857 1.00 94.94 126 LEU A N 1
ATOM 985 C CA . LEU A 1 126 ? -3.531 0.017 -9.057 1.00 94.94 126 LEU A CA 1
ATOM 986 C C . LEU A 1 126 ? -3.636 1.216 -10.011 1.00 94.94 126 LEU A C 1
ATOM 988 O O . LEU A 1 126 ? -2.716 1.476 -10.780 1.00 94.94 126 LEU A O 1
ATOM 992 N N . ALA A 1 127 ? -4.788 1.889 -10.021 1.00 92.19 127 ALA A N 1
ATOM 993 C CA . ALA A 1 127 ? -5.091 2.971 -10.958 1.00 92.19 127 ALA A CA 1
ATOM 994 C C . ALA A 1 127 ? -5.368 4.277 -10.210 1.00 92.19 127 ALA A C 1
ATOM 996 O O . ALA A 1 127 ? -6.166 4.290 -9.271 1.00 92.19 127 ALA A O 1
ATOM 997 N N . LEU A 1 128 ? -4.706 5.357 -10.633 1.00 95.75 128 LEU A N 1
ATOM 998 C CA . LEU A 1 128 ? -4.904 6.690 -10.073 1.00 95.75 128 LEU A CA 1
ATOM 999 C C . LEU A 1 128 ? -6.247 7.243 -10.562 1.00 95.75 128 LEU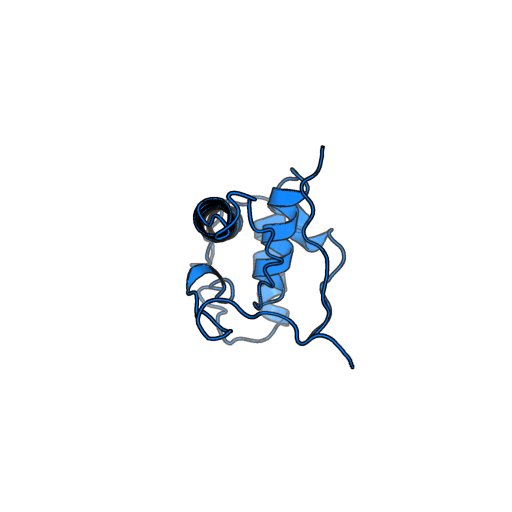 A C 1
ATOM 1001 O O . LEU A 1 128 ? -6.515 7.255 -11.764 1.00 95.75 128 LEU A O 1
ATOM 1005 N N . ALA A 1 129 ? -7.092 7.684 -9.634 1.00 94.69 129 ALA A N 1
ATOM 1006 C CA . ALA A 1 129 ? -8.345 8.351 -9.952 1.00 94.69 129 ALA A CA 1
ATOM 1007 C C . ALA A 1 129 ? -8.082 9.669 -10.713 1.00 94.69 129 ALA A C 1
ATOM 1009 O O . ALA A 1 129 ? -7.060 10.320 -10.457 1.00 94.69 129 ALA A O 1
ATOM 1010 N N . PRO A 1 130 ? -8.982 10.068 -11.634 1.00 88.19 130 PRO A N 1
ATOM 1011 C CA . PRO A 1 130 ? -8.857 11.314 -12.393 1.00 88.19 130 PRO A CA 1
ATOM 1012 C C . PRO A 1 130 ? -8.716 12.541 -11.485 1.00 88.19 130 PRO A C 1
ATOM 1014 O O . PRO A 1 130 ? -9.227 12.540 -10.342 1.00 88.19 130 PRO A O 1
#